Protein AF-A0A916RRK7-F1 (afdb_monomer_lite)

pLDDT: mean 77.79, std 16.23, range [33.34, 93.31]

Sequence (106 aa):
MKACPDIADYAIDGIANWRDFMTTAAQVRAFLGISPSAYGEAQAVLGLETTAVVIACILQRSEHIQSAGGYLRVLTEKARTGEFSVGPMLMACLKGVQTAPQAIGA

InterPro domains:
  IPR021760 Plasmid replication protein C, C-terminal [PF11800] (1-95)

Secondary structure (DSSP, 8-state):
--S-SGGGGG-TT---SHHHHHHHHHHHHHHTT--HHHHHHHHHHH-HHHHHHHHHHHHHTGGG-S-HHHHHHHHHHHHHTT---HHHHHHHHHHHT---------

Structure (mmCIF, N/CA/C/O backbone):
data_AF-A0A916RRK7-F1
#
_entry.id   AF-A0A916RRK7-F1
#
loop_
_atom_site.group_PDB
_atom_site.id
_atom_site.type_symbol
_atom_site.label_atom_id
_atom_site.label_alt_id
_atom_site.label_comp_id
_atom_site.label_asym_id
_atom_site.label_entity_id
_atom_site.label_seq_id
_atom_site.pdbx_PDB_ins_code
_atom_site.Cartn_x
_atom_site.Cartn_y
_atom_site.Cartn_z
_atom_site.occupancy
_atom_site.B_iso_or_equiv
_atom_site.auth_seq_id
_atom_site.auth_comp_id
_atom_site.auth_asym_id
_atom_site.auth_atom_id
_atom_site.pdbx_PDB_model_num
ATOM 1 N N . MET A 1 1 ? 14.687 0.406 -3.805 1.00 49.16 1 MET A N 1
ATOM 2 C CA . MET A 1 1 ? 13.849 0.564 -2.594 1.00 49.16 1 MET A CA 1
ATOM 3 C C . MET A 1 1 ? 14.199 -0.582 -1.641 1.00 49.16 1 MET A C 1
ATOM 5 O O . MET A 1 1 ? 14.068 -1.719 -2.054 1.00 49.16 1 MET A O 1
ATOM 9 N N . LYS A 1 2 ? 14.754 -0.327 -0.444 1.00 54.41 2 LYS A N 1
ATOM 10 C CA . LYS A 1 2 ? 15.299 -1.393 0.440 1.00 54.41 2 LYS A CA 1
ATOM 11 C C . LYS A 1 2 ? 14.262 -2.063 1.363 1.00 54.41 2 LYS A C 1
ATOM 13 O O . LYS A 1 2 ? 14.584 -3.059 1.991 1.00 54.41 2 LYS A O 1
ATOM 18 N N . ALA A 1 3 ? 13.060 -1.497 1.485 1.00 51.84 3 ALA A N 1
ATOM 19 C CA . ALA A 1 3 ? 12.082 -1.894 2.503 1.00 51.84 3 ALA A CA 1
ATOM 20 C C . ALA A 1 3 ? 11.121 -3.012 2.072 1.00 51.84 3 ALA A C 1
ATOM 22 O O . ALA A 1 3 ? 10.670 -3.775 2.920 1.00 51.84 3 ALA A O 1
ATOM 23 N N . CYS A 1 4 ? 10.785 -3.079 0.782 1.00 56.56 4 CYS A N 1
ATOM 24 C CA . CYS A 1 4 ? 9.861 -4.062 0.218 1.00 56.56 4 CYS A CA 1
ATOM 25 C C . CYS A 1 4 ? 10.375 -4.461 -1.175 1.00 56.56 4 CYS A C 1
ATOM 27 O O . CYS A 1 4 ? 10.008 -3.794 -2.142 1.00 56.56 4 CYS A O 1
ATOM 29 N N . PRO A 1 5 ? 11.317 -5.413 -1.300 1.00 68.94 5 PRO A N 1
ATOM 30 C CA . PRO A 1 5 ? 11.821 -5.842 -2.605 1.00 68.94 5 PRO A CA 1
ATOM 31 C C . PRO A 1 5 ? 10.730 -6.461 -3.489 1.00 68.94 5 PRO A C 1
ATOM 33 O O . PRO A 1 5 ? 10.718 -6.180 -4.682 1.00 68.94 5 PRO A O 1
ATOM 36 N N . ASP A 1 6 ? 9.769 -7.187 -2.910 1.00 76.56 6 ASP A N 1
ATOM 37 C CA . ASP A 1 6 ? 8.808 -8.003 -3.665 1.00 76.56 6 ASP A CA 1
ATOM 38 C C . ASP A 1 6 ? 7.923 -7.179 -4.608 1.00 76.56 6 ASP A C 1
ATOM 40 O O . ASP A 1 6 ? 7.533 -7.648 -5.669 1.00 76.56 6 ASP A O 1
ATOM 44 N N . ILE A 1 7 ? 7.606 -5.923 -4.264 1.00 80.31 7 ILE A N 1
ATOM 45 C CA . ILE A 1 7 ? 6.799 -5.062 -5.145 1.00 80.31 7 ILE A CA 1
ATOM 46 C C . ILE A 1 7 ? 7.547 -4.668 -6.424 1.00 80.31 7 ILE A C 1
ATOM 48 O O . ILE A 1 7 ? 6.906 -4.345 -7.422 1.00 80.31 7 ILE A O 1
ATOM 52 N N . ALA A 1 8 ? 8.883 -4.694 -6.415 1.00 79.56 8 ALA A N 1
ATOM 53 C CA . ALA A 1 8 ? 9.679 -4.384 -7.597 1.00 79.56 8 ALA A CA 1
ATOM 54 C C . ALA A 1 8 ? 9.528 -5.458 -8.683 1.00 79.56 8 ALA A C 1
ATOM 56 O O . ALA A 1 8 ? 9.561 -5.109 -9.859 1.00 79.56 8 ALA A O 1
ATOM 57 N N . ASP A 1 9 ? 9.268 -6.714 -8.306 1.00 81.38 9 ASP A N 1
ATOM 58 C CA . ASP A 1 9 ? 9.043 -7.815 -9.254 1.00 81.38 9 ASP A CA 1
ATOM 59 C C . ASP A 1 9 ? 7.740 -7.645 -10.055 1.00 81.38 9 ASP A C 1
ATOM 61 O O . ASP A 1 9 ? 7.578 -8.221 -11.129 1.00 81.38 9 ASP A O 1
ATOM 65 N N . TYR A 1 10 ? 6.816 -6.816 -9.560 1.00 81.62 10 TYR A N 1
ATOM 66 C CA . TYR A 1 10 ? 5.563 -6.474 -10.240 1.00 81.62 10 TYR A CA 1
ATOM 67 C C . TYR A 1 10 ? 5.672 -5.198 -11.086 1.00 81.62 10 TYR A C 1
ATOM 69 O O . TYR A 1 10 ? 4.706 -4.821 -11.754 1.00 81.62 10 TYR A O 1
ATOM 77 N N . ALA A 1 11 ? 6.813 -4.506 -11.057 1.00 82.38 11 ALA A N 1
ATOM 78 C CA . ALA A 1 11 ? 7.026 -3.299 -11.839 1.00 82.38 11 ALA A CA 1
ATOM 79 C C . ALA A 1 11 ? 7.609 -3.652 -13.214 1.00 82.38 11 ALA A C 1
ATOM 81 O O . ALA A 1 11 ? 8.760 -4.062 -13.316 1.00 82.38 11 ALA A O 1
ATOM 82 N N . ILE A 1 12 ? 6.823 -3.444 -14.275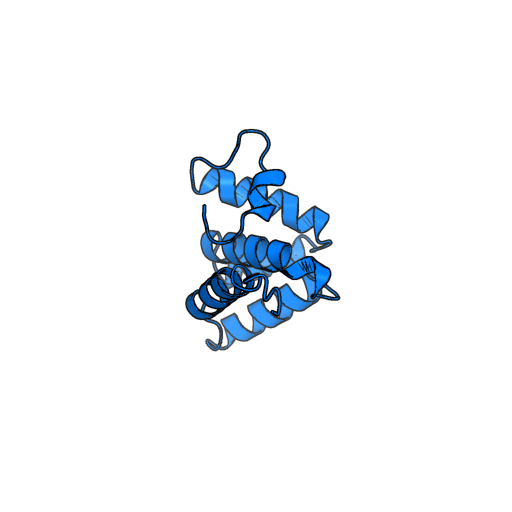 1.00 72.25 12 ILE A N 1
ATOM 83 C CA . ILE A 1 12 ? 7.203 -3.779 -15.660 1.00 72.25 12 ILE A CA 1
ATOM 84 C C . ILE A 1 12 ? 8.484 -3.044 -16.093 1.00 72.25 12 ILE A C 1
ATOM 86 O O . ILE A 1 12 ? 9.407 -3.672 -16.598 1.00 72.25 12 ILE A O 1
ATOM 90 N N . ASP A 1 13 ? 8.558 -1.733 -15.836 1.00 77.50 13 ASP A N 1
ATOM 91 C CA . ASP A 1 13 ? 9.696 -0.870 -16.202 1.00 77.50 13 ASP A CA 1
ATOM 92 C C . ASP A 1 13 ? 10.546 -0.459 -14.982 1.00 77.50 13 ASP A C 1
ATOM 94 O O . ASP A 1 13 ? 11.377 0.451 -15.043 1.00 77.50 13 ASP A O 1
ATOM 98 N N . GLY A 1 14 ? 10.327 -1.114 -13.838 1.00 76.88 14 GLY A N 1
ATOM 99 C CA . GLY A 1 14 ? 10.852 -0.681 -12.547 1.00 76.88 14 GLY A CA 1
ATOM 100 C C . GLY A 1 14 ? 10.081 0.499 -11.937 1.00 76.88 14 GLY A C 1
ATOM 101 O O . GLY A 1 14 ? 9.071 0.970 -12.454 1.00 76.88 14 GLY A O 1
ATOM 102 N N . ILE A 1 15 ? 10.542 0.955 -10.771 1.00 83.12 15 ILE A N 1
ATOM 103 C CA . ILE A 1 15 ? 9.902 2.027 -9.997 1.00 83.12 15 ILE A CA 1
ATOM 104 C C . ILE A 1 15 ? 10.881 3.197 -9.893 1.00 83.12 15 ILE A C 1
ATOM 106 O O . ILE A 1 15 ? 11.786 3.168 -9.053 1.00 83.12 15 ILE A O 1
ATOM 110 N N . ALA A 1 16 ? 10.713 4.218 -10.737 1.00 83.00 16 ALA A N 1
ATOM 111 C CA . ALA A 1 16 ? 11.586 5.394 -10.755 1.00 83.00 16 ALA A CA 1
ATOM 112 C C . ALA A 1 16 ? 11.015 6.562 -9.935 1.00 83.00 16 ALA A C 1
ATOM 114 O O . ALA A 1 16 ? 11.768 7.371 -9.390 1.00 83.00 16 ALA A O 1
ATOM 115 N N . ASN A 1 17 ? 9.688 6.655 -9.828 1.00 82.69 17 ASN A N 1
ATOM 116 C CA . ASN A 1 17 ? 9.004 7.728 -9.110 1.00 82.69 17 ASN A CA 1
ATOM 117 C C . ASN A 1 17 ? 7.753 7.230 -8.348 1.00 82.69 17 ASN A C 1
ATOM 119 O O . ASN A 1 17 ? 7.342 6.072 -8.452 1.00 82.69 17 ASN A O 1
ATOM 123 N N . TRP A 1 18 ? 7.124 8.122 -7.571 1.00 83.31 18 TRP A N 1
ATOM 124 C CA . TRP A 1 18 ? 5.925 7.801 -6.781 1.00 83.31 18 TRP A CA 1
ATOM 125 C C . TRP A 1 18 ? 4.732 7.338 -7.621 1.00 83.31 18 TRP A C 1
ATOM 127 O O . TRP A 1 18 ? 3.956 6.496 -7.174 1.00 83.31 18 TRP A O 1
ATOM 137 N N . ARG A 1 19 ? 4.564 7.870 -8.834 1.00 84.44 19 ARG A N 1
ATOM 138 C CA . ARG A 1 19 ? 3.471 7.481 -9.733 1.00 84.44 19 ARG A CA 1
ATOM 139 C C . ARG A 1 19 ? 3.650 6.048 -10.220 1.00 84.44 19 ARG A C 1
ATOM 141 O O . ARG A 1 19 ? 2.675 5.295 -10.206 1.00 84.44 19 ARG A O 1
ATOM 148 N N . ASP A 1 20 ? 4.869 5.657 -10.573 1.00 86.69 20 ASP A N 1
ATOM 149 C CA . ASP A 1 20 ? 5.183 4.277 -10.967 1.00 86.69 20 ASP A CA 1
ATOM 150 C C . ASP A 1 20 ? 4.901 3.322 -9.805 1.00 86.69 20 ASP A C 1
ATOM 152 O O . ASP A 1 20 ? 4.272 2.275 -9.975 1.00 86.69 20 ASP A O 1
ATOM 156 N N . PHE A 1 21 ? 5.280 3.727 -8.589 1.00 86.31 21 PHE A N 1
ATOM 157 C CA . PHE A 1 21 ? 5.017 2.945 -7.386 1.00 86.31 21 PHE A CA 1
ATOM 158 C C . PHE A 1 21 ? 3.518 2.784 -7.115 1.00 86.31 21 PHE A C 1
ATOM 160 O O . PHE A 1 21 ? 3.051 1.671 -6.885 1.00 86.31 21 PHE A O 1
ATOM 167 N N . MET A 1 22 ? 2.742 3.870 -7.181 1.00 87.56 22 MET A N 1
ATOM 168 C CA . MET A 1 22 ? 1.285 3.815 -7.010 1.00 87.56 22 MET A CA 1
ATOM 169 C C . MET A 1 22 ? 0.623 2.938 -8.080 1.00 87.56 22 MET A C 1
ATOM 171 O O . MET A 1 22 ? -0.286 2.170 -7.768 1.00 87.56 22 MET A O 1
ATOM 175 N N . THR A 1 23 ? 1.106 3.006 -9.322 1.00 88.81 23 THR A N 1
ATOM 176 C CA . THR A 1 23 ? 0.614 2.177 -10.434 1.00 88.81 23 THR A CA 1
ATOM 177 C C . THR A 1 23 ? 0.927 0.701 -10.201 1.00 88.81 23 THR A C 1
ATOM 179 O O . THR A 1 23 ? 0.071 -0.159 -10.402 1.00 88.81 23 THR A O 1
ATOM 182 N N . THR A 1 24 ? 2.126 0.395 -9.711 1.00 90.31 24 THR A N 1
ATOM 183 C CA . THR A 1 24 ? 2.533 -0.971 -9.360 1.00 90.31 24 THR A CA 1
ATOM 184 C C . THR A 1 24 ? 1.707 -1.501 -8.185 1.00 90.31 24 THR A C 1
ATOM 186 O O . THR A 1 24 ? 1.134 -2.586 -8.265 1.00 90.31 24 THR A O 1
ATOM 189 N N . ALA A 1 25 ? 1.516 -0.707 -7.128 1.00 89.94 25 ALA A N 1
ATOM 190 C CA . ALA A 1 25 ? 0.659 -1.066 -5.996 1.00 89.94 25 ALA A CA 1
ATOM 191 C C . ALA A 1 25 ? -0.802 -1.318 -6.423 1.00 89.94 25 ALA A C 1
ATOM 193 O O . ALA A 1 25 ? -1.456 -2.235 -5.921 1.00 89.94 25 ALA A O 1
ATOM 194 N N . ALA A 1 26 ? -1.319 -0.546 -7.384 1.00 88.69 26 ALA A N 1
ATOM 195 C CA . ALA A 1 26 ? -2.656 -0.745 -7.940 1.00 88.69 26 ALA A CA 1
ATOM 196 C C . ALA A 1 26 ? -2.801 -2.057 -8.741 1.00 88.69 26 ALA A C 1
ATOM 198 O O . ALA A 1 26 ? -3.911 -2.585 -8.843 1.00 88.69 26 ALA A O 1
ATOM 199 N N . GLN A 1 27 ? -1.709 -2.605 -9.276 1.00 89.81 27 GLN A N 1
ATOM 200 C CA . GLN A 1 27 ? -1.691 -3.934 -9.895 1.00 89.81 27 GLN A CA 1
ATOM 201 C C . GLN A 1 27 ? -1.607 -5.026 -8.823 1.00 89.81 27 GLN A C 1
ATOM 203 O O . GLN A 1 27 ? -2.424 -5.948 -8.795 1.00 89.81 27 GLN A O 1
ATOM 208 N N . VAL A 1 28 ? -0.694 -4.860 -7.864 1.00 90.44 28 VAL A N 1
ATOM 209 C CA . VAL A 1 28 ? -0.488 -5.795 -6.750 1.00 90.44 28 VAL A CA 1
ATOM 210 C C . VAL A 1 28 ? -1.749 -5.985 -5.909 1.00 90.44 28 VAL A C 1
ATOM 212 O O . VAL A 1 28 ? -2.029 -7.102 -5.481 1.00 90.44 28 VAL A O 1
ATOM 215 N N . ARG A 1 29 ? -2.576 -4.949 -5.704 1.00 91.31 29 ARG A N 1
ATOM 216 C CA . ARG A 1 29 ? -3.847 -5.126 -4.975 1.00 91.31 29 ARG A CA 1
ATOM 217 C C . ARG A 1 29 ? -4.747 -6.193 -5.612 1.00 91.31 29 ARG A C 1
ATOM 219 O O . ARG A 1 29 ? -5.443 -6.893 -4.886 1.00 91.31 29 ARG A O 1
ATOM 226 N N . ALA A 1 30 ? -4.741 -6.325 -6.941 1.00 88.06 30 ALA A N 1
ATOM 227 C CA . ALA A 1 30 ? -5.557 -7.312 -7.637 1.00 88.06 30 ALA A CA 1
ATOM 228 C C . ALA A 1 30 ? -4.977 -8.715 -7.437 1.00 88.06 30 ALA A C 1
ATOM 230 O O . ALA A 1 30 ? -5.727 -9.640 -7.137 1.00 88.06 30 ALA A O 1
ATOM 231 N N . PHE A 1 31 ? -3.648 -8.838 -7.499 1.00 88.00 31 PHE A N 1
ATOM 232 C CA . PHE A 1 31 ? -2.931 -10.071 -7.175 1.00 88.00 31 PHE A CA 1
ATOM 233 C C . PHE A 1 31 ? -3.213 -10.546 -5.739 1.00 88.00 31 PHE A C 1
ATOM 235 O O . PHE A 1 31 ? -3.499 -11.716 -5.512 1.00 88.00 31 PHE A O 1
ATOM 242 N N . LEU A 1 32 ? -3.241 -9.621 -4.778 1.00 87.62 32 LEU A N 1
ATOM 243 C CA . LEU A 1 32 ? -3.561 -9.897 -3.374 1.00 87.62 32 LEU A CA 1
ATOM 244 C C . LEU A 1 32 ? -5.058 -10.163 -3.109 1.00 87.62 32 LEU A C 1
ATOM 246 O O . LEU A 1 32 ? -5.454 -10.353 -1.958 1.00 87.62 32 LEU A O 1
ATOM 250 N N . GLY A 1 33 ? -5.920 -10.121 -4.130 1.00 90.06 33 GLY A N 1
ATOM 251 C CA . GLY A 1 33 ? -7.366 -10.305 -3.967 1.00 90.06 33 GLY A CA 1
ATOM 252 C C . GLY A 1 33 ? -8.062 -9.160 -3.218 1.00 90.06 33 GLY A C 1
ATOM 253 O O . GLY A 1 33 ? -9.145 -9.336 -2.657 1.00 90.06 33 GLY A O 1
ATOM 254 N N . ILE A 1 34 ? -7.458 -7.970 -3.181 1.00 92.75 34 ILE A N 1
ATOM 255 C CA . ILE A 1 34 ? -8.042 -6.782 -2.554 1.00 92.75 34 ILE A CA 1
ATOM 256 C C . ILE A 1 34 ? -9.051 -6.156 -3.520 1.00 92.75 34 ILE A C 1
ATOM 258 O O . ILE A 1 34 ? -8.718 -5.729 -4.633 1.00 92.75 34 ILE A O 1
ATOM 262 N N . SER A 1 35 ? -10.304 -6.056 -3.072 1.00 90.81 35 SER A N 1
ATOM 263 C CA . SER A 1 35 ? -11.374 -5.493 -3.891 1.00 90.81 35 SER A CA 1
ATOM 264 C C . SER A 1 35 ? -11.171 -3.992 -4.160 1.00 90.81 35 SER A C 1
ATOM 266 O O . SER A 1 35 ? -10.627 -3.278 -3.311 1.00 90.81 35 SER A O 1
ATOM 268 N N . PRO A 1 36 ? -11.653 -3.470 -5.307 1.00 90.06 36 PRO A N 1
ATOM 269 C CA . PRO A 1 36 ? -11.565 -2.042 -5.618 1.00 90.06 36 PRO A CA 1
ATOM 270 C C . PRO A 1 36 ? -12.202 -1.146 -4.548 1.00 90.06 36 PRO A C 1
ATOM 272 O O . PRO A 1 36 ? -11.659 -0.090 -4.249 1.00 90.06 36 PRO A O 1
ATOM 275 N N . SER A 1 37 ? -13.309 -1.585 -3.931 1.00 91.25 37 SER A N 1
ATOM 276 C CA . SER A 1 37 ? -13.964 -0.835 -2.847 1.00 91.25 37 SER A CA 1
ATOM 277 C C . SER A 1 37 ? -13.064 -0.714 -1.613 1.00 91.25 37 SER A C 1
ATOM 279 O O . SER A 1 37 ? -12.891 0.389 -1.110 1.00 91.25 37 SER A O 1
ATOM 281 N N . ALA A 1 38 ? -12.425 -1.806 -1.173 1.00 90.19 38 ALA A N 1
ATOM 282 C CA . ALA A 1 38 ? -11.526 -1.774 -0.017 1.00 90.19 38 ALA A CA 1
ATOM 283 C C . ALA A 1 38 ? -10.325 -0.853 -0.261 1.00 90.19 38 ALA A C 1
ATOM 285 O O . ALA A 1 38 ? -9.907 -0.111 0.622 1.00 90.19 38 ALA A O 1
ATOM 286 N N . TYR A 1 39 ? -9.784 -0.896 -1.479 1.00 91.81 39 TYR A N 1
ATOM 287 C CA . TYR A 1 39 ? -8.674 -0.043 -1.876 1.00 91.81 39 TYR A CA 1
ATOM 288 C C . TYR A 1 39 ? -9.073 1.437 -1.950 1.00 91.81 39 TYR A C 1
ATOM 290 O O . TYR A 1 39 ? -8.351 2.282 -1.431 1.00 91.81 39 TYR A O 1
ATOM 298 N N . GLY A 1 40 ? -10.233 1.752 -2.533 1.00 93.31 40 GLY A N 1
ATOM 299 C CA . GLY A 1 40 ? -10.741 3.125 -2.603 1.00 93.31 40 GLY A CA 1
ATOM 300 C C . GLY A 1 40 ? -11.045 3.714 -1.225 1.00 93.31 40 GLY A C 1
ATOM 301 O O . GLY A 1 40 ? -10.706 4.865 -0.957 1.00 93.31 40 GLY A O 1
ATOM 302 N N . GLU A 1 41 ? -11.610 2.918 -0.316 1.00 92.25 41 GLU A N 1
ATOM 303 C CA . GLU A 1 41 ? -11.805 3.335 1.076 1.00 92.25 41 GLU A CA 1
ATOM 304 C C . GLU A 1 41 ? -10.478 3.601 1.788 1.00 92.25 41 GLU A C 1
ATOM 306 O O . GLU A 1 41 ? -10.342 4.621 2.464 1.00 92.25 41 GLU A O 1
ATOM 311 N N . ALA A 1 42 ? -9.486 2.727 1.603 1.00 91.25 42 ALA A N 1
ATOM 312 C CA . ALA A 1 42 ? -8.150 2.932 2.145 1.00 91.25 42 ALA A CA 1
ATOM 313 C C . ALA A 1 42 ? -7.531 4.232 1.613 1.00 91.25 42 ALA A C 1
ATOM 315 O O . ALA A 1 42 ? -7.052 5.037 2.404 1.00 91.25 42 ALA A O 1
ATOM 316 N N . GLN A 1 43 ? -7.630 4.501 0.308 1.00 93.00 43 GLN A N 1
ATOM 317 C CA . GLN A 1 43 ? -7.156 5.754 -0.290 1.00 93.00 43 GLN A CA 1
ATOM 318 C C . GLN A 1 43 ? -7.859 6.988 0.281 1.00 93.00 43 GLN A C 1
ATOM 320 O O . GLN A 1 43 ? -7.199 7.998 0.521 1.00 93.00 43 GLN A O 1
ATOM 325 N N . ALA A 1 44 ? -9.168 6.909 0.528 1.00 92.00 44 ALA A N 1
ATOM 326 C CA . ALA A 1 44 ? -9.944 8.015 1.083 1.00 92.00 44 ALA A CA 1
ATOM 327 C C . ALA A 1 44 ? -9.571 8.345 2.540 1.00 92.00 44 ALA A C 1
ATOM 329 O O . ALA A 1 44 ? -9.691 9.496 2.951 1.00 92.00 44 ALA A O 1
ATOM 330 N N . VAL A 1 45 ? -9.126 7.354 3.318 1.00 90.94 45 VAL A N 1
ATOM 331 C CA . VAL A 1 45 ? -8.766 7.532 4.737 1.00 90.94 45 VAL A CA 1
ATOM 332 C C . VAL A 1 45 ? -7.274 7.783 4.927 1.00 90.94 45 VAL A C 1
ATOM 334 O O . VAL A 1 45 ? -6.881 8.690 5.650 1.00 90.94 45 VAL A O 1
ATOM 337 N N . LEU A 1 46 ? -6.440 6.953 4.304 1.00 87.00 46 LEU A N 1
ATOM 338 C CA . LEU A 1 46 ? -4.988 6.936 4.479 1.00 87.00 46 LEU A CA 1
ATOM 339 C C . LEU A 1 46 ? -4.273 7.911 3.537 1.00 87.00 46 LEU A C 1
ATOM 341 O O . LEU A 1 46 ? -3.136 8.301 3.803 1.00 87.00 46 LEU A O 1
ATOM 345 N N . GLY A 1 47 ? -4.903 8.257 2.413 1.00 89.38 47 GLY A N 1
ATOM 346 C CA . GLY A 1 47 ? -4.267 8.943 1.294 1.00 89.38 47 GLY A CA 1
ATOM 347 C C . GLY A 1 47 ? -3.639 7.977 0.283 1.00 89.38 47 GLY A C 1
ATOM 348 O O . GLY A 1 47 ? -3.388 6.800 0.563 1.00 89.38 47 GLY A O 1
ATOM 349 N N . LEU A 1 48 ? -3.384 8.488 -0.925 1.00 88.69 48 LEU A N 1
ATOM 350 C CA . LEU A 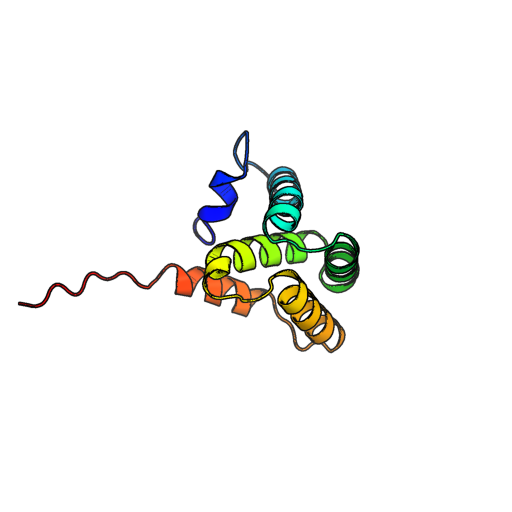1 48 ? -2.902 7.698 -2.066 1.00 88.69 48 LEU A CA 1
ATOM 351 C C . LEU A 1 48 ? -1.521 7.079 -1.802 1.00 88.69 48 LEU A C 1
ATOM 353 O O . LEU A 1 48 ? -1.336 5.876 -1.987 1.00 88.69 48 LEU A O 1
ATOM 357 N N . GLU A 1 49 ? -0.579 7.893 -1.325 1.00 86.56 49 GLU A N 1
ATOM 358 C CA . GLU A 1 49 ? 0.809 7.490 -1.073 1.00 86.56 49 GLU A CA 1
ATOM 359 C C . GLU A 1 49 ? 0.887 6.447 0.048 1.00 86.56 49 GLU A C 1
ATOM 361 O O . GLU A 1 49 ? 1.440 5.362 -0.135 1.00 86.56 49 GLU A O 1
ATOM 366 N N . THR A 1 50 ? 0.245 6.729 1.186 1.00 86.50 50 THR A N 1
ATOM 367 C CA . THR A 1 50 ? 0.156 5.815 2.333 1.00 86.50 50 THR A CA 1
ATOM 368 C C . THR A 1 50 ? -0.461 4.481 1.938 1.00 86.50 50 THR A C 1
ATOM 370 O O . THR A 1 50 ? 0.059 3.428 2.301 1.00 86.50 50 THR A O 1
ATOM 373 N N . THR A 1 51 ? -1.546 4.497 1.159 1.00 91.25 51 THR A N 1
ATOM 374 C CA . THR A 1 51 ? -2.192 3.256 0.715 1.00 91.25 51 THR A CA 1
ATOM 375 C C . THR A 1 51 ? -1.249 2.424 -0.146 1.00 91.25 51 THR A C 1
ATOM 377 O O . THR A 1 51 ? -1.155 1.215 0.055 1.00 91.25 51 THR A O 1
ATOM 380 N N . ALA A 1 52 ? -0.504 3.043 -1.065 1.00 89.69 52 ALA A N 1
ATOM 381 C CA . ALA A 1 52 ? 0.463 2.321 -1.886 1.00 89.69 52 ALA A CA 1
ATOM 382 C C . ALA A 1 52 ? 1.560 1.657 -1.031 1.00 89.69 52 ALA A C 1
ATOM 384 O O . ALA A 1 52 ? 1.904 0.497 -1.264 1.00 89.69 52 ALA A O 1
ATOM 385 N N . VAL A 1 53 ? 2.052 2.348 0.005 1.00 87.56 53 VAL A N 1
ATOM 386 C CA . VAL A 1 53 ? 3.013 1.783 0.970 1.00 87.56 53 VAL A CA 1
ATOM 387 C C . VAL A 1 53 ? 2.422 0.586 1.708 1.00 87.56 53 VAL A C 1
ATOM 389 O O . VAL A 1 53 ? 3.072 -0.451 1.831 1.00 87.56 53 VAL A O 1
ATOM 392 N N . VAL A 1 54 ? 1.180 0.710 2.179 1.00 88.56 54 VAL A N 1
ATOM 393 C CA . VAL A 1 54 ? 0.472 -0.369 2.876 1.00 88.56 54 VAL A CA 1
ATOM 394 C C . VAL A 1 54 ? 0.337 -1.598 1.978 1.00 88.56 54 VAL A C 1
ATOM 396 O O . VAL A 1 54 ? 0.610 -2.702 2.441 1.00 88.56 54 VAL A O 1
ATOM 399 N N . ILE A 1 55 ? -0.004 -1.428 0.696 1.00 90.44 55 ILE A N 1
ATOM 400 C CA . ILE A 1 55 ? -0.071 -2.544 -0.260 1.00 90.44 55 ILE A CA 1
ATOM 401 C C . ILE A 1 55 ? 1.285 -3.234 -0.424 1.00 90.44 55 ILE A C 1
ATOM 403 O O . ILE A 1 55 ? 1.341 -4.460 -0.351 1.00 90.44 55 ILE A O 1
ATOM 407 N N . ALA A 1 56 ? 2.370 -2.475 -0.592 1.00 88.00 56 ALA A N 1
ATOM 408 C CA . ALA A 1 56 ? 3.714 -3.046 -0.699 1.00 88.00 56 ALA A CA 1
ATOM 409 C C . ALA A 1 56 ? 4.094 -3.853 0.552 1.00 88.00 56 ALA A C 1
ATOM 411 O O . ALA A 1 56 ? 4.615 -4.962 0.463 1.00 88.00 56 ALA A O 1
ATOM 412 N N . CYS A 1 57 ? 3.761 -3.323 1.726 1.00 85.19 57 CYS A N 1
ATOM 413 C CA . CYS A 1 57 ? 3.977 -3.990 3.003 1.00 85.19 57 CYS A CA 1
ATOM 414 C C . CYS A 1 57 ? 3.138 -5.264 3.178 1.00 85.19 57 CYS A C 1
ATOM 416 O O . CYS A 1 57 ? 3.619 -6.248 3.741 1.00 85.19 57 CYS A O 1
ATOM 418 N N . ILE A 1 58 ? 1.884 -5.254 2.719 1.00 86.81 58 ILE A N 1
ATOM 419 C CA . ILE A 1 58 ? 1.019 -6.438 2.737 1.00 86.81 58 ILE A CA 1
ATOM 420 C C . ILE A 1 58 ? 1.561 -7.497 1.780 1.00 86.81 58 ILE A C 1
ATOM 422 O O . ILE A 1 58 ? 1.591 -8.661 2.161 1.00 86.81 58 ILE A O 1
ATOM 426 N N . LEU A 1 59 ? 2.025 -7.111 0.587 1.00 86.25 59 LEU A N 1
ATOM 427 C CA . LEU A 1 59 ? 2.657 -8.032 -0.360 1.00 86.25 59 LEU A CA 1
ATOM 428 C C . LEU A 1 59 ? 3.863 -8.732 0.271 1.00 86.25 59 LEU A C 1
ATOM 430 O O . LEU A 1 59 ? 3.904 -9.959 0.281 1.00 86.25 59 LEU A O 1
ATOM 434 N N . GLN A 1 60 ? 4.759 -7.960 0.894 1.00 83.50 60 GLN A N 1
A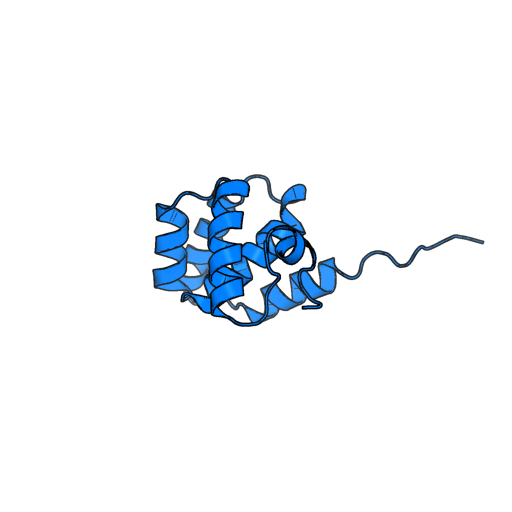TOM 435 C CA . GLN A 1 60 ? 5.962 -8.480 1.554 1.00 83.50 60 GLN A CA 1
ATOM 436 C C . GLN A 1 60 ? 5.662 -9.515 2.647 1.00 83.50 60 GLN A C 1
ATOM 438 O O . GLN A 1 60 ? 6.508 -10.330 3.000 1.00 83.50 60 GLN A O 1
ATOM 443 N N . ARG A 1 61 ? 4.469 -9.449 3.248 1.00 80.12 61 ARG A N 1
ATOM 444 C CA . ARG A 1 61 ? 4.033 -10.350 4.325 1.00 80.12 61 ARG A CA 1
ATOM 445 C C . ARG A 1 61 ? 2.846 -11.211 3.911 1.00 80.12 61 ARG A C 1
ATOM 447 O O . ARG A 1 61 ? 2.176 -11.763 4.782 1.00 80.12 61 ARG A O 1
ATOM 454 N N . SER A 1 62 ? 2.569 -11.312 2.614 1.00 80.56 62 SER A N 1
ATOM 455 C CA . SER A 1 62 ? 1.352 -11.942 2.098 1.00 80.56 62 SER A CA 1
ATOM 456 C C . SER A 1 62 ? 1.258 -13.415 2.490 1.00 80.56 62 SER A C 1
ATOM 458 O O . SER A 1 62 ? 0.179 -13.868 2.855 1.00 80.56 62 SER A O 1
ATOM 460 N N . GLU A 1 63 ? 2.389 -14.119 2.572 1.00 78.75 63 GLU A N 1
ATOM 461 C CA . GLU A 1 63 ? 2.468 -15.509 3.047 1.00 78.75 63 GLU A CA 1
ATOM 462 C C . GLU A 1 63 ? 1.995 -15.696 4.501 1.00 78.75 63 GLU A C 1
ATOM 464 O O . GLU A 1 63 ? 1.534 -16.770 4.882 1.00 78.75 63 GLU A O 1
ATOM 469 N N . HIS A 1 64 ? 2.063 -14.643 5.319 1.00 77.50 64 HIS A N 1
ATOM 470 C CA . HIS A 1 64 ? 1.627 -14.651 6.718 1.00 77.50 64 HIS A CA 1
ATOM 471 C C . HIS A 1 64 ? 0.241 -14.016 6.923 1.00 77.50 64 HIS A C 1
ATOM 473 O O . HIS A 1 64 ? -0.244 -13.951 8.056 1.00 77.50 64 HIS A O 1
ATOM 479 N N . ILE A 1 65 ? -0.396 -13.512 5.862 1.00 81.56 65 ILE A N 1
ATOM 480 C CA . ILE A 1 65 ? -1.677 -12.805 5.928 1.00 81.56 65 ILE A CA 1
ATOM 481 C C . ILE A 1 65 ? -2.748 -13.658 5.250 1.00 81.56 65 ILE A C 1
ATOM 483 O O . ILE A 1 65 ? -2.766 -13.809 4.036 1.00 81.56 65 ILE A O 1
ATOM 487 N N . GLN A 1 66 ? -3.711 -14.152 6.033 1.00 80.31 66 GLN A N 1
ATOM 488 C CA . GLN A 1 66 ? -4.799 -14.987 5.504 1.00 80.31 66 GLN A CA 1
ATOM 489 C C . GLN A 1 66 ? -5.676 -14.265 4.469 1.00 80.31 66 GLN A C 1
ATOM 491 O O . GLN A 1 66 ? -6.157 -14.881 3.525 1.00 80.31 66 GLN A O 1
ATOM 496 N N . SER A 1 67 ? -5.928 -12.964 4.655 1.00 88.06 67 SER A N 1
ATOM 497 C CA . SER A 1 67 ? -6.716 -12.161 3.716 1.00 88.06 67 SER A CA 1
ATOM 498 C C . SER A 1 67 ? -6.213 -10.726 3.671 1.00 88.06 67 SER A C 1
ATOM 500 O O . SER A 1 67 ? -6.473 -9.927 4.574 1.00 88.06 67 SER A O 1
ATOM 502 N N . ALA A 1 68 ? -5.525 -10.376 2.586 1.00 88.81 68 ALA A N 1
ATOM 503 C CA . ALA A 1 68 ? -5.006 -9.031 2.365 1.00 88.81 68 ALA A CA 1
ATOM 504 C C . ALA A 1 68 ? -6.121 -7.968 2.349 1.00 88.81 68 ALA A C 1
ATOM 506 O O . ALA A 1 68 ? -5.966 -6.889 2.920 1.00 88.81 68 ALA A O 1
ATOM 507 N N . GLY A 1 69 ? -7.276 -8.286 1.752 1.00 88.00 69 GLY A N 1
ATOM 508 C CA . GLY A 1 69 ? -8.427 -7.380 1.691 1.00 88.00 69 GLY A CA 1
ATOM 509 C C . GLY A 1 69 ? -9.096 -7.150 3.046 1.00 88.00 69 GLY A C 1
ATOM 510 O O . GLY A 1 69 ? -9.495 -6.024 3.346 1.00 88.00 69 GLY A O 1
ATOM 511 N N . GLY A 1 70 ? -9.202 -8.191 3.877 1.00 88.81 70 GLY A N 1
ATOM 512 C CA . GLY A 1 70 ? -9.685 -8.055 5.253 1.00 88.81 70 GLY A CA 1
ATOM 513 C C . GLY A 1 70 ? -8.711 -7.253 6.114 1.00 88.81 70 GLY A C 1
ATOM 514 O O . GLY A 1 70 ? -9.117 -6.339 6.829 1.00 88.81 70 GLY A O 1
ATOM 515 N N . TYR A 1 71 ? -7.412 -7.525 5.972 1.00 89.00 71 TYR A N 1
ATOM 516 C CA . TYR A 1 71 ? -6.370 -6.813 6.705 1.00 89.00 71 TYR A CA 1
ATOM 517 C C . TYR A 1 71 ? -6.342 -5.316 6.364 1.00 89.00 71 TYR A C 1
ATOM 519 O O . TYR A 1 71 ? -6.314 -4.481 7.268 1.00 89.00 71 TYR A O 1
ATOM 527 N N . LEU A 1 72 ? -6.448 -4.958 5.078 1.00 90.31 72 LEU A N 1
ATOM 528 C CA . LEU A 1 72 ? -6.518 -3.559 4.646 1.00 90.31 72 LEU A CA 1
ATOM 529 C C . LEU A 1 72 ? -7.724 -2.822 5.247 1.00 90.31 72 LEU A C 1
ATOM 531 O O . LEU A 1 72 ? -7.585 -1.671 5.660 1.00 90.31 72 LEU A O 1
ATOM 535 N N . ARG A 1 73 ? -8.891 -3.474 5.338 1.00 90.19 73 ARG A N 1
ATOM 536 C CA . ARG A 1 73 ? -10.081 -2.882 5.975 1.00 90.19 73 ARG A CA 1
ATOM 537 C C . ARG A 1 73 ? -9.847 -2.587 7.450 1.00 90.19 73 ARG A C 1
ATOM 539 O O . ARG A 1 73 ? -10.106 -1.469 7.877 1.00 90.19 73 ARG A O 1
ATOM 546 N N . VAL A 1 74 ? -9.275 -3.534 8.193 1.00 89.88 74 VAL A N 1
ATOM 547 C CA . VAL A 1 74 ? -8.943 -3.336 9.615 1.00 89.88 74 VAL A CA 1
ATOM 548 C C . VAL A 1 74 ? -7.968 -2.171 9.800 1.00 89.88 74 VAL A C 1
ATOM 550 O O . VAL A 1 74 ? -8.150 -1.352 10.698 1.00 89.88 74 VAL A O 1
ATOM 553 N N . LEU A 1 75 ? -6.944 -2.058 8.948 1.00 87.31 75 LEU A N 1
ATOM 554 C CA . LEU A 1 75 ? -6.016 -0.921 8.992 1.00 87.31 75 LEU A CA 1
ATOM 555 C C . LEU A 1 75 ? -6.708 0.404 8.659 1.00 87.31 75 LEU A C 1
ATOM 557 O O . LEU A 1 75 ? -6.440 1.415 9.302 1.00 87.31 75 LEU A O 1
ATOM 561 N N . THR A 1 76 ? -7.614 0.388 7.684 1.00 89.25 76 THR A N 1
ATOM 562 C CA . THR A 1 76 ? -8.405 1.558 7.291 1.00 89.25 76 THR A CA 1
ATOM 563 C C . THR A 1 76 ? -9.307 2.013 8.437 1.00 89.25 76 THR A C 1
ATOM 565 O O . THR A 1 76 ? -9.350 3.203 8.733 1.00 89.25 76 THR A O 1
ATOM 568 N N . GLU A 1 77 ? -9.974 1.094 9.139 1.00 89.06 77 GLU A N 1
ATOM 569 C CA . GLU A 1 77 ? -10.779 1.433 10.320 1.00 89.06 77 GLU A CA 1
ATOM 570 C C . GLU A 1 77 ? -9.930 2.013 11.453 1.00 89.06 77 GLU A C 1
ATOM 572 O O . GLU A 1 77 ? -10.262 3.077 11.973 1.00 89.06 77 GLU A O 1
ATOM 577 N N . LYS A 1 78 ? -8.782 1.399 11.768 1.00 83.88 78 LYS A N 1
ATOM 578 C CA . LYS A 1 78 ? -7.838 1.945 12.760 1.00 83.88 78 LYS A CA 1
ATOM 579 C C . LYS A 1 78 ? -7.335 3.338 12.390 1.00 83.88 78 LYS A C 1
ATOM 581 O O . LYS A 1 78 ? -7.073 4.163 13.258 1.00 83.88 78 LYS A O 1
ATOM 586 N N . ALA A 1 79 ? -7.187 3.624 11.101 1.00 85.81 79 ALA A N 1
ATOM 587 C CA . ALA A 1 79 ? -6.803 4.954 10.655 1.00 85.81 79 ALA A CA 1
ATOM 588 C C . ALA A 1 79 ? -7.921 5.979 10.808 1.00 85.81 79 ALA A C 1
ATOM 590 O O . ALA A 1 79 ? -7.636 7.121 11.161 1.00 85.81 79 ALA A O 1
ATOM 591 N N . ARG A 1 80 ? -9.186 5.576 10.632 1.00 83.44 80 ARG A N 1
ATOM 592 C CA . ARG A 1 80 ? -10.332 6.449 10.927 1.00 83.44 80 ARG A CA 1
ATOM 593 C C . ARG A 1 80 ? -10.392 6.830 12.406 1.00 83.44 80 ARG A C 1
ATOM 595 O O . ARG A 1 80 ? -10.786 7.952 12.706 1.00 83.44 80 ARG A O 1
ATOM 602 N N . THR A 1 81 ? -9.989 5.939 13.314 1.00 84.38 81 THR A N 1
ATOM 603 C CA . THR A 1 81 ? -9.952 6.223 14.760 1.00 84.38 81 THR A CA 1
ATOM 604 C C . THR A 1 81 ? -8.678 6.945 15.214 1.00 84.38 81 THR A C 1
ATOM 606 O O . THR A 1 81 ? -8.545 7.270 16.390 1.00 84.38 81 THR A O 1
ATOM 609 N N . GLY A 1 82 ? -7.749 7.245 14.295 1.00 77.31 82 GLY A N 1
ATOM 610 C CA . GLY A 1 82 ? -6.472 7.899 14.607 1.00 77.31 82 GLY A CA 1
ATOM 611 C C . GLY A 1 82 ? -5.432 6.974 15.251 1.00 77.31 82 GLY A C 1
ATOM 612 O O . GLY A 1 82 ? -4.371 7.432 15.668 1.00 77.31 82 GLY A O 1
ATOM 613 N N . GLU A 1 83 ? -5.701 5.670 15.310 1.00 72.94 83 GLU A N 1
ATOM 614 C CA . GLU A 1 83 ? -4.831 4.654 15.916 1.00 72.94 83 GLU A CA 1
ATOM 615 C C . GLU A 1 83 ? -3.829 4.046 14.922 1.00 72.94 83 GLU A C 1
ATOM 617 O O . GLU A 1 83 ? -3.006 3.201 15.283 1.00 72.94 83 GLU A O 1
ATOM 622 N N . PHE A 1 84 ? -3.881 4.451 13.650 1.00 74.75 84 PHE A N 1
ATOM 623 C CA . PHE A 1 84 ? -2.953 3.981 12.627 1.00 74.75 84 PHE A CA 1
ATOM 624 C C . PHE A 1 84 ? -1.816 4.973 12.389 1.00 74.75 84 PHE A C 1
ATOM 626 O O . PHE A 1 84 ? -2.021 6.169 12.201 1.00 74.75 84 PHE A O 1
ATOM 633 N N . SER A 1 85 ? -0.597 4.447 12.311 1.00 71.62 85 SER A N 1
ATOM 634 C CA . SER A 1 85 ? 0.585 5.188 11.881 1.00 71.62 85 SER A CA 1
ATOM 635 C C . SER A 1 85 ? 1.368 4.357 10.872 1.00 71.62 85 SER A C 1
ATOM 637 O O . SER A 1 85 ? 1.702 3.199 11.134 1.00 71.62 85 SER A O 1
ATOM 639 N N . VAL A 1 86 ? 1.714 4.955 9.728 1.00 69.12 86 VAL A N 1
ATOM 640 C CA . VAL A 1 86 ? 2.458 4.252 8.667 1.00 69.12 86 VAL A CA 1
ATOM 641 C C . VAL A 1 86 ? 3.918 3.984 9.055 1.00 69.12 86 VAL A C 1
ATOM 643 O O . VAL A 1 86 ? 4.513 3.023 8.579 1.00 69.12 86 VAL A O 1
ATOM 646 N N . GLY A 1 87 ? 4.491 4.787 9.959 1.00 67.12 87 GLY A N 1
ATOM 647 C CA . GLY A 1 87 ? 5.878 4.655 10.423 1.00 67.12 87 GLY A CA 1
ATOM 648 C C . GLY A 1 87 ? 6.184 3.297 11.075 1.00 67.12 87 GLY A C 1
ATOM 649 O O . GLY A 1 87 ? 7.074 2.593 10.597 1.00 67.12 87 GLY A O 1
ATOM 650 N N . PRO A 1 88 ? 5.444 2.869 12.116 1.00 69.69 88 PRO A N 1
ATOM 651 C CA . PRO A 1 88 ? 5.587 1.536 12.706 1.00 69.69 88 PRO A CA 1
ATOM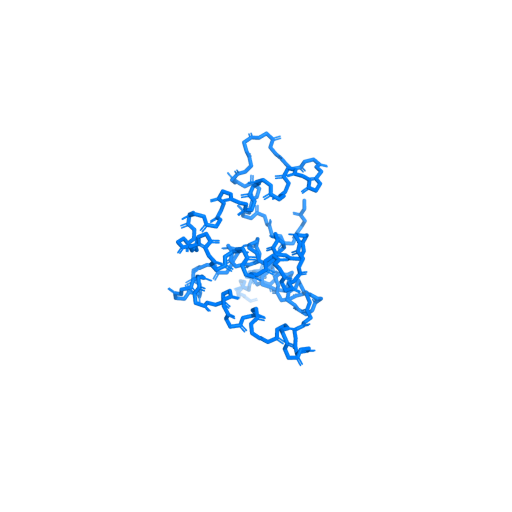 652 C C . PRO A 1 88 ? 5.361 0.395 11.709 1.00 69.69 88 PRO A C 1
ATOM 654 O O . PRO A 1 88 ? 6.050 -0.619 11.781 1.00 69.69 88 PRO A O 1
ATOM 657 N N . MET A 1 89 ? 4.439 0.565 10.755 1.00 70.38 89 MET A N 1
ATOM 658 C CA . MET A 1 89 ? 4.177 -0.436 9.718 1.00 70.38 89 MET A CA 1
ATOM 659 C C . MET A 1 89 ? 5.358 -0.570 8.747 1.00 70.38 89 MET A C 1
ATOM 661 O O . MET A 1 89 ? 5.824 -1.681 8.505 1.00 70.38 89 MET A O 1
ATOM 665 N N . LEU A 1 90 ? 5.910 0.550 8.274 1.00 67.38 90 LEU A N 1
ATOM 666 C CA . LEU A 1 90 ? 7.139 0.584 7.476 1.00 67.38 90 LEU A CA 1
ATOM 667 C C . LEU A 1 90 ? 8.322 -0.032 8.227 1.00 67.38 90 LEU A C 1
ATOM 669 O O . LEU A 1 90 ? 9.071 -0.822 7.658 1.00 67.38 90 LEU A O 1
ATOM 673 N N . MET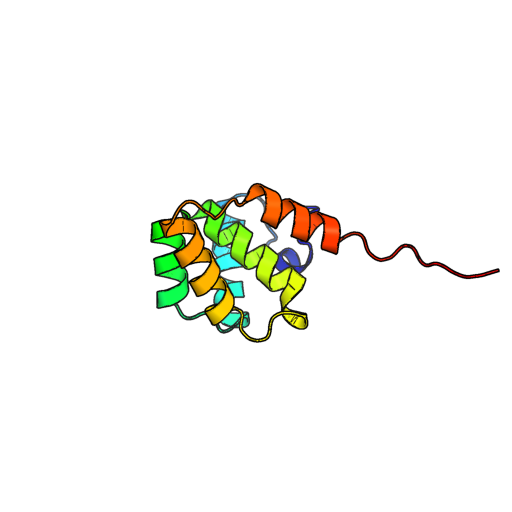 A 1 91 ? 8.470 0.284 9.516 1.00 67.31 91 MET A N 1
ATOM 674 C CA . MET A 1 91 ? 9.509 -0.304 10.363 1.00 67.31 91 MET A CA 1
ATOM 675 C C . MET A 1 91 ? 9.307 -1.808 10.554 1.00 67.31 91 MET A C 1
ATOM 677 O O . MET A 1 91 ? 10.286 -2.544 10.589 1.00 67.31 91 MET A O 1
ATOM 681 N N . ALA A 1 92 ? 8.067 -2.290 10.638 1.00 65.69 92 ALA A N 1
ATOM 682 C CA . ALA A 1 92 ? 7.777 -3.719 10.685 1.00 65.69 92 ALA A CA 1
ATOM 683 C C . ALA A 1 92 ? 8.111 -4.421 9.357 1.00 65.69 92 ALA A C 1
ATOM 685 O O . ALA A 1 92 ? 8.620 -5.536 9.394 1.00 65.69 92 ALA A O 1
ATOM 686 N N . CYS A 1 93 ? 7.899 -3.776 8.206 1.00 60.56 93 CYS A N 1
ATOM 687 C CA . CYS A 1 93 ? 8.332 -4.298 6.901 1.00 60.56 93 CYS A CA 1
ATOM 688 C C . CYS A 1 93 ? 9.866 -4.325 6.789 1.00 60.56 93 CYS A C 1
ATOM 690 O O . CYS A 1 93 ? 10.442 -5.352 6.442 1.00 60.56 93 CYS A O 1
ATOM 692 N N . LEU A 1 94 ? 10.542 -3.253 7.218 1.00 58.84 94 LEU A N 1
ATOM 693 C CA . LEU A 1 94 ? 12.008 -3.177 7.299 1.00 58.84 94 LEU A CA 1
ATOM 694 C C . LEU A 1 94 ? 12.623 -4.191 8.280 1.00 58.84 94 LEU A C 1
ATOM 696 O O . LEU A 1 94 ? 13.730 -4.674 8.052 1.00 58.84 94 LEU A O 1
ATOM 700 N N . LYS A 1 95 ? 11.937 -4.501 9.387 1.00 55.31 95 LYS A N 1
ATOM 701 C CA . LYS A 1 95 ? 12.371 -5.517 10.362 1.00 55.31 95 LYS A CA 1
ATOM 702 C C . LYS A 1 95 ? 12.022 -6.938 9.924 1.00 55.31 95 LYS A C 1
ATOM 704 O O . LYS A 1 95 ? 12.790 -7.838 10.226 1.00 55.31 95 LYS A O 1
ATOM 709 N N . GLY A 1 96 ? 10.930 -7.141 9.186 1.00 47.72 96 GLY A N 1
ATOM 710 C CA . GLY A 1 96 ? 10.622 -8.415 8.522 1.00 47.72 96 GLY A CA 1
ATOM 711 C C . GLY A 1 96 ? 11.646 -8.776 7.440 1.00 47.72 96 GLY A C 1
ATOM 712 O O . GLY A 1 96 ? 11.931 -9.947 7.234 1.00 47.72 96 GLY A O 1
ATOM 713 N N . VAL A 1 97 ? 12.290 -7.766 6.843 1.00 46.34 97 VAL A N 1
ATOM 714 C CA . VAL A 1 97 ? 13.498 -7.909 6.007 1.00 46.34 97 VAL A CA 1
ATOM 715 C C . VAL A 1 97 ? 14.748 -8.328 6.816 1.00 46.34 97 VAL A C 1
ATOM 717 O O . VAL A 1 97 ? 15.747 -8.740 6.234 1.00 46.34 97 VAL A O 1
ATOM 720 N N . GLN A 1 98 ? 14.711 -8.297 8.155 1.00 39.47 98 GLN A N 1
ATOM 721 C CA . GLN A 1 98 ? 15.802 -8.728 9.042 1.00 39.47 98 GLN A CA 1
ATOM 722 C C . GLN A 1 98 ? 15.448 -9.985 9.855 1.00 39.47 98 GLN A C 1
ATOM 724 O O . GLN A 1 98 ? 15.532 -9.987 11.078 1.00 39.47 98 GLN A O 1
ATOM 729 N N . THR A 1 99 ? 15.146 -11.091 9.176 1.00 36.72 99 THR A N 1
ATOM 730 C CA . THR A 1 99 ? 15.451 -12.437 9.696 1.00 36.72 99 THR A CA 1
ATOM 731 C C . THR A 1 99 ? 15.940 -13.337 8.571 1.00 36.72 99 THR A C 1
ATOM 733 O O . THR A 1 99 ? 15.223 -14.201 8.083 1.00 36.72 99 THR A O 1
ATOM 736 N N . ALA A 1 100 ? 17.203 -13.136 8.204 1.00 33.34 100 ALA A N 1
ATOM 737 C CA . ALA A 1 100 ? 18.131 -14.238 7.986 1.00 33.34 100 ALA A CA 1
ATOM 738 C C . ALA A 1 100 ? 19.567 -13.797 8.335 1.00 33.34 100 ALA A C 1
ATOM 740 O O . ALA A 1 100 ? 20.381 -13.571 7.443 1.00 33.34 100 ALA A O 1
ATOM 741 N N . PRO A 1 101 ? 19.950 -13.696 9.620 1.00 34.09 101 PRO A N 1
ATOM 742 C CA . PRO A 1 101 ? 21.245 -14.233 9.987 1.00 34.09 101 PRO A CA 1
ATOM 743 C C . PRO A 1 101 ? 21.129 -15.757 9.882 1.00 34.09 101 PRO A C 1
ATOM 745 O O . PRO A 1 101 ? 20.374 -16.383 10.628 1.00 34.09 101 PRO A O 1
ATOM 748 N N . GLN A 1 102 ? 21.848 -16.361 8.934 1.00 38.97 102 GLN A N 1
ATOM 749 C CA . GLN A 1 102 ? 22.164 -17.778 9.039 1.00 38.97 102 GLN A CA 1
ATOM 750 C C . GLN A 1 102 ? 22.964 -17.964 10.329 1.00 38.97 102 GLN A C 1
ATOM 752 O O . GLN A 1 102 ? 24.165 -17.713 10.377 1.00 38.97 102 GLN A O 1
ATOM 757 N N . ALA A 1 103 ? 22.281 -18.383 11.389 1.00 40.53 103 ALA A N 1
ATOM 758 C CA . ALA A 1 103 ? 22.919 -19.122 12.456 1.00 40.53 103 ALA A CA 1
ATOM 759 C C . ALA A 1 103 ? 23.270 -20.497 11.874 1.00 40.53 103 ALA A C 1
ATOM 761 O O . ALA A 1 103 ? 22.471 -21.429 11.930 1.00 40.53 103 ALA A O 1
ATOM 762 N N . ILE A 1 104 ? 24.450 -20.603 11.260 1.00 41.09 104 ILE A N 1
ATOM 763 C CA . ILE A 1 104 ? 25.137 -21.887 11.207 1.00 41.09 104 ILE A CA 1
ATOM 764 C C . ILE A 1 104 ? 25.795 -22.077 12.570 1.00 41.09 104 ILE A C 1
ATOM 766 O O . ILE A 1 104 ? 26.649 -21.298 12.986 1.00 41.09 104 ILE A O 1
ATOM 770 N N . GLY A 1 105 ? 25.312 -23.073 13.303 1.00 42.53 105 GLY A N 1
ATOM 771 C CA . GLY A 1 105 ? 26.000 -23.557 14.484 1.00 42.53 105 GLY A CA 1
ATOM 772 C C . GLY A 1 105 ? 27.345 -24.167 14.100 1.00 42.53 105 GLY A C 1
ATOM 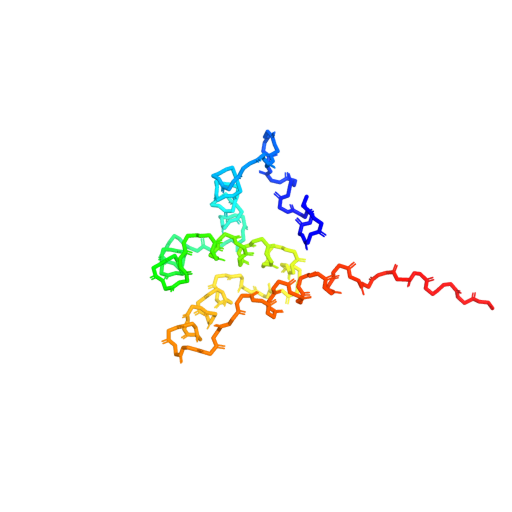773 O O . GLY A 1 105 ? 27.422 -24.925 13.133 1.00 42.53 105 GLY A O 1
ATOM 774 N N . ALA A 1 106 ? 28.367 -23.829 14.877 1.00 37.56 106 ALA A N 1
ATOM 775 C CA . ALA A 1 106 ? 29.485 -24.680 15.271 1.00 37.56 106 ALA A CA 1
ATOM 776 C C . ALA A 1 106 ? 30.202 -23.992 16.438 1.00 37.56 106 ALA A C 1
ATOM 778 O O . ALA A 1 106 ? 30.532 -22.793 16.288 1.00 37.56 106 ALA A O 1
#

Foldseek 3Di:
DQLQVQLQVQQPVGQPDQVSLLVSLVVLCVVLVADPVLLVLLCVQLNSSLSSLLSSLCSLCVVVDPHSNVVSNVLSVCSVVVNHDSVVSSVVSNVSSPPDPPPPDD

Radius of gyration: 14.37 Å; chains: 1; bounding box: 43×34×32 Å

Organism: NCBI:txid1735103